Protein AF-A0A850UC72-F1 (afdb_monomer_lite)

Organism: Grus americana (NCBI:txid9117)

Radius of gyration: 21.92 Å; chains: 1; bounding box: 47×24×60 Å

Foldseek 3Di:
DVVLVVVLVVCVVVDDPVVSVVSVVVVVVVVVVVVVVCVVPPPPPPPPVPPPPPDDD

InterPro domains:
  IPR031925 Tubulin-specific chaperone C, N-terminal [PF16752] (2-45)
  IPR038397 TBCC, N-terminal domain superfamily [G3DSA:1.20.58.1250] (1-45)

Second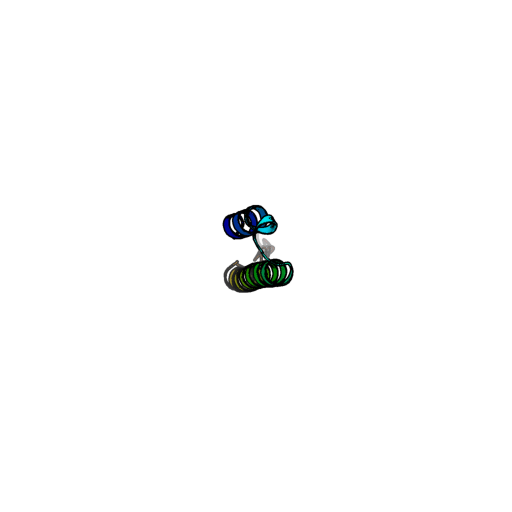ary structure (DSSP, 8-state):
-HHHHHHHHHHGGGS-HHHHHHHHHHHHHHHHHHHHHHHHHS---------------

Structure (mmCIF, N/CA/C/O backbone):
data_AF-A0A850UC72-F1
#
_entry.id   AF-A0A850UC72-F1
#
loop_
_atom_site.group_PDB
_atom_site.id
_atom_site.type_symbol
_atom_site.label_atom_id
_atom_site.label_alt_id
_atom_site.label_comp_id
_atom_site.label_asym_id
_atom_site.label_entity_id
_atom_site.label_seq_id
_atom_site.pdbx_PDB_ins_code
_atom_site.Cartn_x
_atom_site.Cartn_y
_atom_site.Cartn_z
_atom_site.occupancy
_atom_site.B_iso_or_equiv
_atom_site.auth_seq_id
_atom_site.auth_comp_id
_atom_site.auth_asym_id
_atom_site.auth_atom_id
_atom_site.pdbx_PDB_model_num
ATOM 1 N N . LEU A 1 1 ? 1.489 0.374 4.503 1.00 82.06 1 LEU A N 1
ATOM 2 C CA . LEU A 1 1 ? 1.218 0.870 3.128 1.00 82.06 1 LEU A CA 1
ATOM 3 C C . LEU A 1 1 ? 2.241 1.905 2.650 1.00 82.06 1 LEU A C 1
ATOM 5 O O . LEU A 1 1 ? 2.650 1.801 1.505 1.00 82.06 1 LEU A O 1
ATOM 9 N N . GLN A 1 2 ? 2.730 2.828 3.493 1.00 89.94 2 GLN A N 1
ATOM 10 C CA . GLN A 1 2 ? 3.821 3.749 3.104 1.00 89.94 2 GLN A CA 1
ATOM 11 C C . GLN A 1 2 ? 5.092 3.021 2.623 1.00 89.94 2 GLN A C 1
ATOM 13 O O . GLN A 1 2 ? 5.668 3.411 1.616 1.00 89.94 2 GLN A O 1
ATOM 18 N N . GLY A 1 3 ? 5.478 1.909 3.264 1.00 95.00 3 GLY A N 1
ATOM 19 C CA . GLY A 1 3 ? 6.607 1.087 2.803 1.00 95.00 3 GLY A CA 1
ATOM 20 C C . GLY A 1 3 ? 6.430 0.504 1.392 1.00 95.00 3 GLY A C 1
ATOM 21 O O . GLY A 1 3 ? 7.389 0.466 0.635 1.00 95.00 3 GLY A O 1
ATOM 22 N N . LEU A 1 4 ? 5.203 0.132 1.003 1.00 93.50 4 LEU A N 1
ATOM 23 C CA . LEU A 1 4 ? 4.908 -0.355 -0.353 1.00 93.50 4 LEU A CA 1
ATOM 24 C C . LEU A 1 4 ? 4.970 0.770 -1.392 1.00 93.50 4 LEU A C 1
ATOM 26 O O . LEU A 1 4 ? 5.477 0.554 -2.485 1.00 93.50 4 LEU A O 1
ATOM 30 N N . GLN A 1 5 ? 4.507 1.978 -1.049 1.00 93.88 5 GLN A N 1
ATOM 31 C CA . GLN A 1 5 ? 4.678 3.148 -1.920 1.00 93.88 5 GLN A CA 1
ATOM 32 C C . GLN A 1 5 ? 6.158 3.479 -2.121 1.00 93.88 5 GLN A C 1
ATOM 34 O O . GLN A 1 5 ? 6.576 3.764 -3.242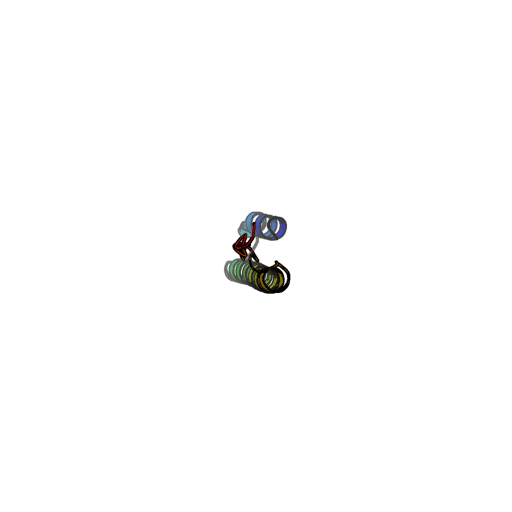 1.00 93.88 5 GLN A O 1
ATOM 39 N N . LYS A 1 6 ? 6.951 3.412 -1.044 1.00 96.56 6 LYS A N 1
ATOM 40 C CA . LYS A 1 6 ? 8.395 3.647 -1.090 1.00 96.56 6 LYS A CA 1
ATOM 41 C C . LYS A 1 6 ? 9.096 2.621 -1.981 1.00 96.56 6 LYS A C 1
ATOM 43 O O . LYS A 1 6 ? 9.799 3.028 -2.896 1.00 96.56 6 LYS A O 1
ATOM 48 N N . LEU A 1 7 ? 8.821 1.331 -1.781 1.00 95.81 7 LEU A N 1
ATOM 49 C CA . LEU A 1 7 ? 9.345 0.258 -2.627 1.00 95.81 7 LEU A CA 1
ATOM 50 C C . LEU A 1 7 ? 9.003 0.492 -4.102 1.00 95.81 7 LEU A C 1
ATOM 52 O O . LEU A 1 7 ? 9.890 0.491 -4.945 1.00 95.81 7 LEU A O 1
ATOM 56 N N . LEU A 1 8 ? 7.730 0.761 -4.411 1.00 93.75 8 LEU A N 1
ATOM 57 C CA . LEU A 1 8 ? 7.300 1.017 -5.785 1.00 93.75 8 LEU A CA 1
ATOM 58 C C . LEU A 1 8 ? 8.049 2.206 -6.394 1.00 93.75 8 LEU A C 1
ATOM 60 O O . LEU A 1 8 ? 8.490 2.118 -7.532 1.00 93.75 8 LEU A O 1
ATOM 64 N N . THR A 1 9 ? 8.223 3.284 -5.622 1.00 95.25 9 THR A N 1
ATOM 65 C CA . THR A 1 9 ? 8.954 4.495 -6.032 1.00 95.25 9 THR A CA 1
ATOM 66 C C . THR A 1 9 ? 10.421 4.197 -6.337 1.00 95.25 9 THR A C 1
ATOM 68 O O . THR A 1 9 ? 10.942 4.643 -7.356 1.00 95.25 9 THR A O 1
ATOM 71 N N . GLU A 1 10 ? 11.079 3.415 -5.483 1.00 96.81 10 GLU A N 1
ATOM 72 C CA . GLU A 1 10 ? 12.469 2.985 -5.669 1.00 96.81 10 GLU A CA 1
ATOM 73 C C . GLU A 1 10 ? 12.616 2.055 -6.881 1.00 96.81 10 GLU A C 1
ATOM 75 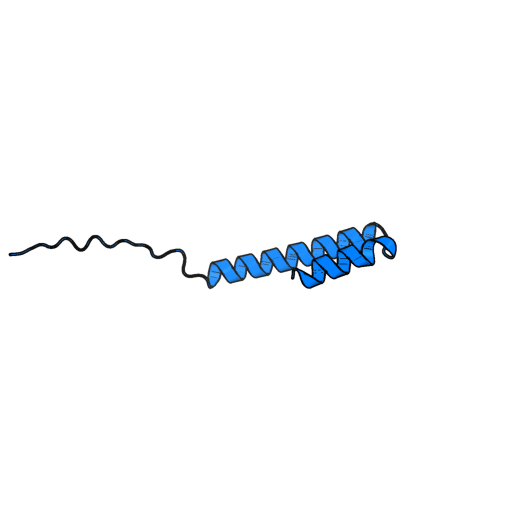O O . GLU A 1 10 ? 13.617 2.110 -7.597 1.00 96.81 10 GLU A O 1
ATOM 80 N N . SER A 1 11 ? 11.589 1.251 -7.164 1.00 94.12 11 SER A N 1
ATOM 81 C CA . SER A 1 11 ? 11.568 0.319 -8.288 1.00 94.12 11 SER A CA 1
ATOM 82 C C . SER A 1 11 ? 11.161 0.942 -9.630 1.00 94.12 11 SER A C 1
ATOM 84 O O . SER A 1 11 ? 11.366 0.296 -10.651 1.00 94.12 11 SER A O 1
ATOM 86 N N . VAL A 1 12 ? 10.648 2.185 -9.688 1.00 93.50 12 VAL A N 1
ATOM 87 C CA . VAL A 1 12 ? 10.138 2.810 -10.938 1.00 93.50 12 VAL A CA 1
ATOM 88 C C . VAL A 1 12 ? 11.149 2.770 -12.086 1.00 93.50 12 VAL A C 1
ATOM 90 O O . VAL A 1 12 ? 10.757 2.596 -13.233 1.00 93.50 12 VAL A O 1
ATOM 93 N N . ARG A 1 13 ? 12.451 2.905 -11.801 1.00 93.56 13 ARG A N 1
ATOM 94 C CA . ARG A 1 13 ? 13.503 2.886 -12.837 1.00 93.56 13 ARG A CA 1
ATOM 95 C C . ARG A 1 13 ? 13.705 1.515 -13.491 1.00 93.56 13 ARG A C 1
ATOM 97 O O . ARG A 1 13 ? 14.345 1.446 -14.533 1.00 93.56 13 ARG A O 1
ATOM 104 N N . PHE A 1 14 ? 13.194 0.455 -12.873 1.00 95.88 14 PHE A N 1
ATOM 105 C CA . PHE A 1 14 ? 13.359 -0.931 -13.310 1.00 95.88 14 PHE A CA 1
ATOM 106 C C . PHE A 1 14 ? 12.067 -1.542 -13.860 1.00 95.88 14 PHE A C 1
ATOM 108 O O . PHE A 1 14 ? 12.103 -2.645 -14.393 1.00 95.88 14 PHE A O 1
ATOM 115 N N . LEU A 1 15 ? 10.938 -0.843 -13.721 1.00 95.12 15 LEU A N 1
ATOM 116 C CA . LEU A 1 15 ? 9.619 -1.318 -14.123 1.00 95.12 15 LEU A CA 1
ATOM 117 C C . LEU A 1 15 ? 9.177 -0.657 -15.427 1.00 95.12 15 LEU A C 1
ATOM 119 O O . LEU A 1 15 ? 9.417 0.532 -15.656 1.00 95.12 15 LEU A O 1
ATOM 123 N N . ALA A 1 16 ? 8.462 -1.406 -16.262 1.00 97.00 16 ALA A N 1
ATOM 124 C CA . ALA A 1 16 ? 7.796 -0.830 -17.416 1.00 97.00 16 ALA A CA 1
ATOM 125 C C . ALA A 1 16 ? 6.688 0.148 -16.967 1.00 97.00 16 ALA A C 1
ATOM 127 O O . ALA A 1 16 ? 6.075 -0.040 -15.910 1.00 97.00 16 ALA A O 1
ATOM 128 N N . PRO A 1 17 ? 6.340 1.165 -17.779 1.00 94.50 17 PRO A N 1
ATOM 129 C CA . PRO A 1 17 ? 5.313 2.145 -17.416 1.00 94.50 17 PRO A CA 1
ATOM 130 C C . PRO A 1 17 ? 3.961 1.528 -17.027 1.00 94.50 17 PRO A C 1
ATOM 132 O O . PRO A 1 17 ? 3.262 2.056 -16.162 1.00 94.50 17 PRO A O 1
ATOM 135 N N . TYR A 1 18 ? 3.593 0.406 -17.651 1.00 97.25 18 TYR A N 1
ATOM 136 C CA . TYR A 1 18 ? 2.371 -0.326 -17.323 1.00 97.25 18 TYR A CA 1
ATOM 137 C C . TYR A 1 18 ? 2.429 -0.963 -15.928 1.00 97.25 18 TYR A C 1
ATOM 139 O O . TYR A 1 18 ? 1.484 -0.836 -15.154 1.00 97.25 18 TYR A O 1
ATOM 147 N N . GLU A 1 19 ? 3.555 -1.577 -15.574 1.00 95.81 19 GLU A N 1
ATOM 148 C CA . GLU A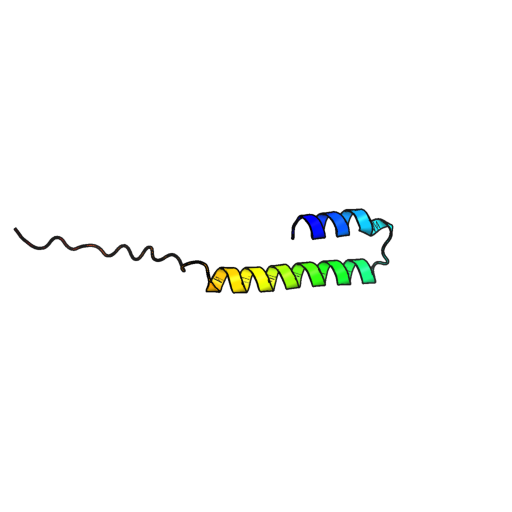 1 19 ? 3.757 -2.221 -14.273 1.00 95.81 19 GLU A CA 1
ATOM 149 C C . GLU A 1 19 ? 3.770 -1.189 -13.139 1.00 95.81 19 GLU A C 1
ATOM 151 O O . GLU A 1 19 ? 3.200 -1.422 -12.072 1.00 95.81 19 GLU A O 1
ATOM 156 N N . VAL A 1 20 ? 4.344 -0.005 -13.388 1.00 96.00 20 VAL A N 1
ATOM 157 C CA . VAL A 1 20 ? 4.291 1.119 -12.442 1.00 96.00 20 VAL A CA 1
ATOM 158 C C . VAL A 1 20 ? 2.844 1.533 -12.178 1.00 96.00 20 VAL A C 1
ATOM 160 O O . VAL A 1 20 ? 2.450 1.656 -11.018 1.00 96.00 20 VAL A O 1
ATOM 163 N N . ARG A 1 21 ? 2.034 1.713 -13.231 1.00 96.50 21 ARG A N 1
ATOM 164 C CA . ARG A 1 21 ? 0.611 2.068 -13.090 1.00 96.50 21 ARG A CA 1
ATOM 165 C C . ARG A 1 21 ? -0.160 0.997 -12.328 1.00 96.50 21 ARG A C 1
ATOM 167 O O . ARG A 1 21 ? -0.857 1.319 -11.370 1.00 96.50 21 ARG A O 1
ATOM 174 N N . GLN A 1 22 ? 0.036 -0.269 -12.685 1.00 97.12 22 GLN A N 1
ATOM 175 C CA . GLN A 1 22 ? -0.603 -1.396 -12.013 1.00 97.12 22 GLN A CA 1
ATOM 176 C C . GLN A 1 22 ? -0.240 -1.453 -10.519 1.00 97.12 22 GLN A C 1
ATOM 178 O O . GLN A 1 22 ? -1.111 -1.644 -9.668 1.00 97.12 22 GLN A O 1
ATOM 183 N N . GLY A 1 23 ? 1.033 -1.241 -10.174 1.00 95.62 23 GLY A N 1
ATOM 184 C CA . GLY A 1 23 ? 1.482 -1.187 -8.784 1.00 95.62 23 GLY A CA 1
ATOM 185 C C . GLY A 1 23 ? 0.867 -0.019 -8.007 1.00 95.62 23 GLY A C 1
ATOM 186 O O . GLY A 1 23 ? 0.435 -0.194 -6.865 1.00 95.62 23 GLY A O 1
ATOM 187 N N . GLN A 1 24 ? 0.775 1.163 -8.625 1.00 95.69 24 GLN A N 1
ATOM 188 C CA . GLN A 1 24 ? 0.149 2.341 -8.014 1.00 95.69 24 GLN A CA 1
ATOM 189 C C . GLN A 1 24 ? -1.342 2.105 -7.747 1.00 95.69 24 GLN A C 1
ATOM 191 O O . GLN A 1 24 ? -1.818 2.375 -6.642 1.00 95.69 24 GLN A O 1
ATOM 196 N N . GLU A 1 25 ? -2.062 1.545 -8.720 1.00 97.44 25 GLU A N 1
ATOM 197 C CA . GLU A 1 25 ? -3.480 1.192 -8.594 1.00 97.44 25 GLU A CA 1
ATOM 198 C C . GLU A 1 25 ? -3.718 0.157 -7.491 1.00 97.44 25 GLU A C 1
ATOM 200 O O . GLU A 1 25 ? -4.613 0.329 -6.659 1.00 97.44 25 GLU A O 1
ATOM 205 N N . ALA A 1 26 ? -2.889 -0.888 -7.425 1.00 96.56 26 ALA A N 1
ATOM 206 C CA . ALA A 1 26 ? -2.988 -1.909 -6.388 1.00 96.56 26 ALA A CA 1
ATOM 207 C C . ALA A 1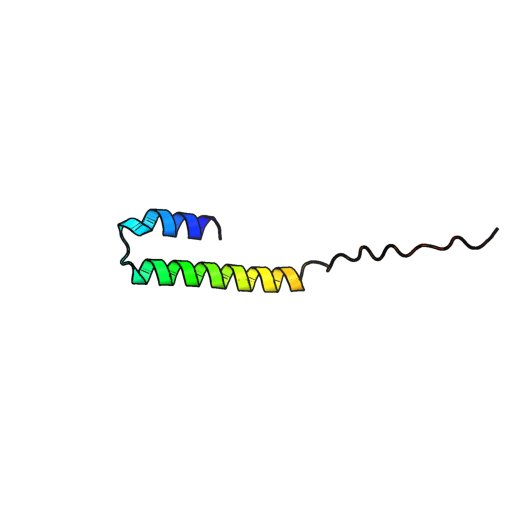 26 ? -2.810 -1.310 -4.982 1.00 96.56 26 ALA A C 1
ATOM 209 O O . ALA A 1 26 ? -3.594 -1.600 -4.073 1.00 96.56 26 ALA A O 1
ATOM 210 N N . VAL A 1 27 ? -1.823 -0.426 -4.797 1.00 95.88 27 VAL A N 1
ATOM 211 C CA . VAL A 1 27 ? -1.609 0.255 -3.512 1.00 95.88 27 VAL A CA 1
ATOM 212 C C . VAL A 1 27 ? -2.773 1.187 -3.169 1.00 95.88 27 VAL A C 1
ATOM 214 O O . VAL A 1 27 ? -3.214 1.198 -2.016 1.00 95.88 27 VAL A O 1
ATOM 217 N N . ALA A 1 28 ? -3.302 1.931 -4.143 1.00 96.00 28 ALA A N 1
ATOM 218 C CA . ALA A 1 28 ? -4.453 2.810 -3.946 1.00 96.00 28 ALA A CA 1
ATOM 219 C C . ALA A 1 28 ? -5.709 2.025 -3.535 1.00 96.00 28 ALA A C 1
ATOM 221 O O . ALA A 1 28 ? -6.397 2.410 -2.586 1.00 96.00 28 ALA A O 1
ATOM 222 N N . ARG A 1 29 ? -5.972 0.878 -4.174 1.00 97.06 29 ARG A N 1
ATOM 223 C CA . ARG A 1 29 ? -7.085 -0.011 -3.817 1.00 97.06 29 ARG A CA 1
ATOM 224 C C . ARG A 1 29 ? -6.974 -0.510 -2.377 1.00 97.06 29 ARG A C 1
ATOM 226 O O . ARG A 1 29 ? -7.929 -0.388 -1.616 1.00 97.06 29 ARG A O 1
ATOM 233 N N . LEU A 1 30 ? -5.794 -0.983 -1.969 1.00 96.06 30 LEU A N 1
ATOM 234 C CA . LEU A 1 30 ? -5.549 -1.427 -0.591 1.00 96.06 30 LEU A CA 1
ATOM 235 C C . LEU A 1 30 ? -5.741 -0.298 0.431 1.00 96.06 30 LEU A C 1
ATOM 237 O O . LEU A 1 30 ? -6.242 -0.532 1.532 1.00 96.06 30 LEU A O 1
ATOM 241 N N . GLN A 1 31 ? -5.353 0.932 0.085 1.00 95.19 31 GLN A N 1
ATOM 242 C CA . GLN A 1 31 ? -5.609 2.104 0.925 1.00 95.19 31 GLN A CA 1
ATOM 243 C C . GLN A 1 31 ? -7.104 2.404 1.043 1.00 95.19 31 GLN A C 1
ATOM 245 O O . GLN A 1 31 ? -7.566 2.687 2.148 1.00 95.19 31 GLN A O 1
ATOM 250 N N . GLY A 1 32 ? -7.852 2.298 -0.058 1.00 95.38 32 GLY A N 1
ATOM 251 C CA . GLY A 1 32 ? -9.307 2.440 -0.078 1.00 95.38 32 GLY A CA 1
ATOM 252 C C . GLY A 1 32 ? -10.006 1.408 0.807 1.00 95.38 32 GLY A C 1
ATOM 253 O O . GLY A 1 32 ? -10.790 1.778 1.680 1.00 95.38 32 GLY A O 1
ATOM 254 N N . ASP A 1 33 ? -9.655 0.129 0.667 1.00 95.69 33 ASP A N 1
ATOM 255 C CA . ASP A 1 33 ? -10.226 -0.958 1.473 1.00 95.69 33 ASP A CA 1
ATOM 256 C C . ASP A 1 33 ? -9.918 -0.780 2.968 1.00 95.69 33 ASP A C 1
ATOM 258 O O . ASP A 1 33 ? -10.780 -0.981 3.832 1.00 95.69 33 ASP A O 1
ATOM 262 N N . LEU A 1 34 ? -8.694 -0.353 3.296 1.00 93.56 34 LEU A N 1
ATOM 263 C CA . LEU A 1 34 ? -8.300 -0.059 4.671 1.00 93.56 34 LEU A CA 1
ATOM 264 C C . LEU A 1 34 ? -9.061 1.150 5.218 1.00 93.56 34 LEU A C 1
ATOM 266 O O . LEU A 1 34 ? -9.519 1.105 6.358 1.00 93.56 34 LEU A O 1
ATOM 270 N N . ALA A 1 35 ? -9.233 2.212 4.428 1.00 91.75 35 ALA A N 1
ATOM 271 C CA . ALA A 1 35 ? -10.016 3.380 4.817 1.00 91.75 35 ALA A CA 1
ATOM 272 C C . ALA A 1 35 ? -11.488 3.017 5.066 1.00 91.75 35 ALA A C 1
ATOM 274 O O . ALA A 1 35 ? -12.049 3.437 6.078 1.00 91.75 35 ALA A O 1
ATOM 275 N N . ALA A 1 36 ? -12.084 2.174 4.219 1.00 92.19 36 ALA A N 1
ATOM 276 C CA . ALA A 1 36 ? -13.446 1.679 4.394 1.00 92.19 36 ALA A CA 1
ATOM 277 C C . ALA A 1 36 ? -13.597 0.874 5.695 1.00 92.19 36 ALA A C 1
ATOM 279 O O . ALA A 1 36 ? -14.480 1.157 6.508 1.00 92.19 36 ALA A O 1
ATOM 280 N N . ARG A 1 37 ? -12.686 -0.071 5.966 1.00 90.56 37 ARG A N 1
ATOM 281 C CA . ARG A 1 37 ? -12.667 -0.813 7.242 1.00 90.56 37 ARG A CA 1
ATOM 282 C C . ARG A 1 37 ? -12.432 0.109 8.433 1.00 90.56 37 ARG A C 1
ATOM 284 O O . ARG A 1 37 ? -13.084 -0.025 9.465 1.00 90.56 37 ARG A O 1
ATOM 291 N N . ARG A 1 38 ? -11.537 1.087 8.294 1.00 88.44 38 ARG A N 1
ATOM 292 C CA . ARG A 1 38 ? -11.280 2.094 9.325 1.00 88.44 38 ARG A CA 1
ATOM 293 C C . ARG A 1 38 ? -12.532 2.914 9.615 1.00 88.44 38 ARG A C 1
ATOM 295 O O . ARG A 1 38 ? -12.783 3.185 10.776 1.00 88.44 38 ARG A O 1
ATOM 302 N N . GLN A 1 39 ? -13.336 3.259 8.615 1.00 86.38 39 GLN A N 1
ATOM 303 C CA . GLN A 1 39 ? -14.603 3.967 8.804 1.00 86.38 39 GLN A CA 1
ATOM 304 C C . GLN A 1 39 ? -15.664 3.112 9.515 1.00 86.38 39 GLN A C 1
ATOM 306 O O . GLN A 1 39 ? -16.473 3.649 10.268 1.00 86.38 39 GLN A O 1
ATOM 311 N N . GLN A 1 40 ? -15.668 1.797 9.283 1.00 86.25 40 GLN A N 1
ATOM 312 C CA . GLN A 1 40 ? -16.565 0.860 9.968 1.00 86.25 40 GLN A CA 1
ATOM 313 C C . GLN A 1 40 ? -16.180 0.663 11.441 1.00 86.25 40 GLN A C 1
ATOM 315 O O . GLN A 1 40 ? -17.056 0.552 12.294 1.00 86.25 40 GLN A O 1
ATOM 320 N N . LEU A 1 41 ? -14.877 0.622 11.735 1.00 82.81 41 LEU A N 1
ATOM 321 C CA . LEU A 1 41 ? -14.347 0.333 13.071 1.00 82.81 41 LEU A CA 1
ATOM 322 C C . LEU A 1 41 ? -14.102 1.583 13.918 1.00 82.81 41 LEU A C 1
ATOM 324 O O . LEU A 1 41 ? -14.182 1.519 15.144 1.00 82.81 41 LEU A O 1
ATOM 328 N N . GLN A 1 42 ? -13.780 2.721 13.298 1.00 74.31 42 GLN A N 1
ATOM 329 C CA . GLN A 1 42 ? -13.658 3.965 14.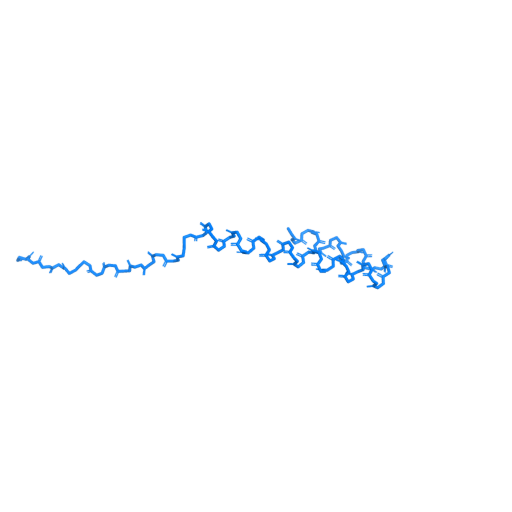040 1.00 74.31 42 GLN A CA 1
ATOM 330 C C . GLN A 1 42 ? -15.037 4.334 14.574 1.00 74.31 42 GLN A C 1
ATOM 332 O O . GLN A 1 42 ? -15.986 4.433 13.791 1.00 74.31 42 GLN A O 1
ATOM 337 N N . PRO A 1 43 ? -15.168 4.587 15.886 1.00 70.81 43 PRO A N 1
ATOM 338 C CA . PRO A 1 43 ? -16.395 5.151 16.404 1.00 70.81 43 PRO A CA 1
ATOM 339 C C . PRO A 1 43 ? -16.607 6.482 15.681 1.00 70.81 43 PRO A C 1
ATOM 341 O O . PRO A 1 43 ? -15.858 7.436 15.904 1.00 70.81 43 PRO A O 1
ATOM 344 N N . LYS A 1 44 ? -17.600 6.539 14.776 1.00 63.69 44 LYS A N 1
ATOM 345 C CA . LYS A 1 44 ? -18.072 7.794 14.176 1.00 63.69 44 LYS A CA 1
ATOM 346 C C . LYS A 1 44 ? -18.237 8.754 15.333 1.00 63.69 44 LYS A C 1
ATOM 348 O O . LYS A 1 44 ? -19.043 8.437 16.202 1.00 63.69 44 LYS A O 1
ATOM 353 N N . LYS A 1 45 ? -17.420 9.816 15.378 1.00 63.00 45 LYS A N 1
ATOM 354 C CA . LYS A 1 45 ? -17.298 10.772 16.488 1.00 63.00 45 LYS A CA 1
ATOM 355 C C . LYS A 1 45 ? -18.623 10.886 17.245 1.00 63.00 45 LYS A C 1
ATOM 357 O O . LYS A 1 45 ? -19.476 11.689 16.884 1.00 63.00 45 LYS A O 1
ATOM 362 N N . LYS A 1 46 ? -18.796 10.084 18.303 1.00 58.00 46 LYS A N 1
ATOM 363 C CA . LYS A 1 46 ? -19.920 10.206 19.232 1.00 58.00 46 LYS A CA 1
ATOM 364 C C . LYS A 1 46 ? -19.564 11.305 20.224 1.00 58.00 46 LYS A C 1
ATOM 366 O O . LYS A 1 46 ? -19.677 11.120 21.425 1.00 58.00 46 LYS A O 1
ATOM 371 N N . PHE A 1 47 ? -19.173 12.474 19.723 1.00 60.38 47 PHE A N 1
ATOM 372 C CA . PHE A 1 47 ? -19.404 13.698 20.473 1.00 60.38 47 PHE A CA 1
ATOM 373 C C . PHE A 1 47 ? -20.879 14.061 20.281 1.00 60.38 47 PHE A C 1
ATOM 375 O O . PHE A 1 47 ? -21.222 15.108 19.748 1.00 60.38 47 PHE A O 1
ATOM 382 N N . ALA A 1 48 ? -21.771 13.159 20.698 1.00 59.03 48 ALA A N 1
ATOM 383 C CA . ALA A 1 48 ? -23.075 13.592 21.144 1.00 59.03 48 ALA A CA 1
ATOM 384 C C . ALA A 1 48 ? -22.800 14.236 22.499 1.00 59.03 48 ALA A C 1
ATOM 386 O O . ALA A 1 48 ? -22.747 13.552 23.520 1.00 59.03 48 ALA A O 1
ATOM 387 N N . PHE A 1 49 ? -22.538 15.542 22.488 1.00 61.97 49 PHE A N 1
ATOM 388 C CA . PHE A 1 49 ? -22.609 16.354 23.690 1.00 61.97 49 PHE A CA 1
ATOM 389 C C . PHE A 1 49 ? -24.076 16.295 24.129 1.00 61.97 49 PHE A C 1
ATOM 391 O O . PHE A 1 49 ? -24.902 17.105 23.715 1.00 61.97 49 PHE A O 1
ATOM 398 N N . ARG A 1 50 ? -24.453 15.243 24.870 1.00 59.09 50 ARG A N 1
ATOM 399 C CA . ARG A 1 50 ? -25.720 15.222 25.591 1.00 59.09 50 ARG A CA 1
ATOM 400 C C . ARG A 1 50 ? -25.593 16.360 26.587 1.00 59.09 50 ARG A C 1
ATOM 402 O O . ARG A 1 50 ? -24.912 16.216 27.597 1.00 59.09 50 ARG A O 1
ATOM 409 N N . ALA A 1 51 ? -26.195 17.499 26.257 1.00 60.81 51 ALA A N 1
ATOM 410 C CA . ALA A 1 51 ? -26.469 18.544 27.218 1.00 60.81 51 ALA A CA 1
ATOM 411 C C . ALA A 1 51 ? -27.295 17.889 28.327 1.00 60.81 51 ALA A C 1
ATOM 413 O O . ALA A 1 51 ? -28.494 17.654 28.169 1.00 60.81 51 ALA A O 1
ATOM 414 N N . LEU A 1 52 ? -26.626 17.506 29.413 1.00 56.59 52 LEU A N 1
ATOM 415 C CA . LEU A 1 52 ? -27.282 17.159 30.655 1.00 56.59 52 LEU A CA 1
ATOM 416 C C . LEU A 1 52 ? -27.925 18.471 31.110 1.00 56.59 52 LEU A C 1
ATOM 418 O O . LEU A 1 52 ? -27.269 19.308 31.727 1.00 56.59 52 LEU A O 1
ATOM 422 N N . LYS A 1 53 ? -29.178 18.712 30.703 1.00 60.53 53 LYS A N 1
ATOM 423 C CA . LYS A 1 53 ? -30.011 19.715 31.358 1.00 60.53 53 LYS A CA 1
ATOM 424 C C . LYS A 1 53 ? -30.001 19.330 32.830 1.00 60.53 53 LYS A C 1
ATOM 426 O O . LYS A 1 53 ? -30.584 18.319 33.210 1.00 60.53 53 LYS A O 1
ATOM 431 N N . LYS A 1 54 ? -29.279 20.106 33.631 1.00 50.56 54 LYS A N 1
ATOM 432 C CA . LYS A 1 54 ? -29.419 20.090 35.076 1.00 50.56 54 LYS A CA 1
ATOM 433 C C . LYS A 1 54 ? -30.755 20.771 35.363 1.00 50.56 54 LYS A C 1
ATOM 435 O O . LYS A 1 54 ? -30.808 21.984 35.525 1.00 50.56 54 LYS A O 1
ATOM 440 N N . GLU A 1 55 ? -31.838 20.005 35.297 1.00 49.28 55 GLU A N 1
ATOM 441 C CA . GLU A 1 55 ? -33.027 20.342 36.071 1.00 49.28 55 GLU A CA 1
ATOM 442 C C . GLU A 1 55 ? -32.816 19.914 37.525 1.00 49.28 55 GLU A C 1
ATOM 444 O O . GLU A 1 55 ? -32.173 18.897 37.791 1.00 49.28 55 GLU A O 1
ATOM 449 N N . ALA A 1 56 ? -33.411 20.722 38.407 1.00 42.25 56 ALA A N 1
ATOM 450 C CA . ALA A 1 56 ? -33.566 20.593 39.856 1.00 42.25 56 ALA A CA 1
ATOM 451 C C . ALA A 1 56 ? -32.316 20.857 40.720 1.00 42.25 56 ALA A C 1
ATOM 453 O O . ALA A 1 56 ? -31.388 20.049 40.782 1.00 42.25 56 ALA A O 1
ATOM 454 N N . ALA A 1 57 ? -32.295 21.994 41.426 1.00 40.22 57 ALA A N 1
ATOM 455 C CA . ALA A 1 57 ? -32.885 22.163 42.767 1.00 40.22 57 ALA A CA 1
ATOM 456 C C . ALA A 1 57 ? -32.412 23.492 43.381 1.00 40.22 57 ALA A C 1
ATOM 458 O O . ALA A 1 57 ? -31.183 23.736 43.359 1.00 40.22 57 ALA A O 1
#

Sequence (57 aa):
LQGLQKLLTESVRFLAPYEVRQGQEAVARLQGDLAARRQQLQPKKKFAFRALKKEAA

pLDDT: mean 83.82, std 16.99, range [40.22, 97.44]